Protein AF-A0A9D6VCH7-F1 (afdb_monomer_lite)

Structure (mmCIF, N/CA/C/O backbone):
data_AF-A0A9D6VCH7-F1
#
_entry.id   AF-A0A9D6VCH7-F1
#
loop_
_atom_site.group_PDB
_atom_site.id
_atom_site.type_symbol
_atom_site.label_atom_id
_atom_site.label_alt_id
_atom_site.label_comp_id
_atom_site.label_asym_id
_atom_site.label_entity_id
_atom_site.label_seq_id
_atom_site.pdbx_PDB_ins_code
_atom_site.Cartn_x
_atom_site.Cartn_y
_atom_site.Cartn_z
_atom_site.occupancy
_atom_site.B_iso_or_equiv
_atom_site.auth_seq_id
_atom_site.auth_comp_id
_atom_site.auth_asym_id
_atom_site.auth_atom_id
_atom_site.pdbx_PDB_model_num
ATOM 1 N N . GLY A 1 1 ? -9.502 7.936 11.067 1.00 78.12 1 GLY A N 1
ATOM 2 C CA . GLY A 1 1 ? -9.583 7.597 9.635 1.00 78.12 1 GLY A CA 1
ATOM 3 C C . GLY A 1 1 ? -8.310 6.911 9.184 1.00 78.12 1 GLY A C 1
ATOM 4 O O . GLY A 1 1 ? -7.308 6.988 9.895 1.00 78.12 1 GLY A O 1
ATOM 5 N N . ILE A 1 2 ? -8.365 6.227 8.045 1.00 84.00 2 ILE A N 1
ATOM 6 C CA . ILE A 1 2 ? -7.184 5.707 7.3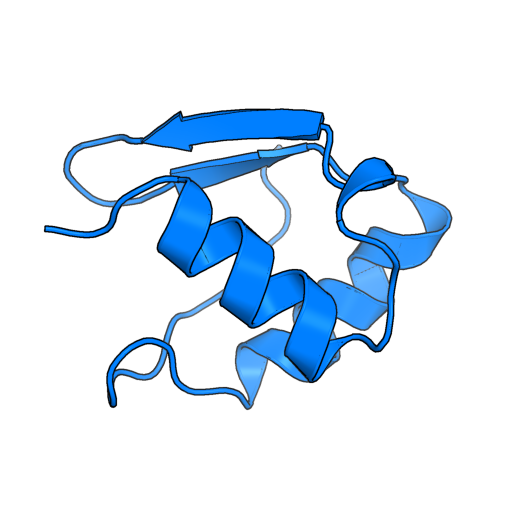45 1.00 84.00 2 ILE A CA 1
ATOM 7 C C . ILE A 1 2 ? -6.615 6.846 6.496 1.00 84.00 2 ILE A C 1
ATOM 9 O O . ILE A 1 2 ? -7.374 7.599 5.894 1.00 84.00 2 ILE A O 1
ATOM 13 N N . ARG A 1 3 ? -5.293 7.012 6.505 1.00 89.44 3 ARG A N 1
ATOM 14 C CA . ARG A 1 3 ? -4.570 7.949 5.637 1.00 89.44 3 ARG A CA 1
ATOM 15 C C . ARG A 1 3 ? -3.810 7.167 4.561 1.00 89.44 3 ARG A C 1
ATOM 17 O O . ARG A 1 3 ? -3.455 6.016 4.821 1.00 89.44 3 ARG A O 1
ATOM 24 N N . PRO A 1 4 ? -3.452 7.784 3.420 1.00 89.88 4 PRO A N 1
ATOM 25 C CA . PRO A 1 4 ? -2.693 7.097 2.374 1.00 89.88 4 PRO A CA 1
ATOM 26 C C . PRO A 1 4 ? -1.390 6.485 2.904 1.00 89.88 4 PRO A C 1
ATOM 28 O O . PRO A 1 4 ? -1.091 5.327 2.640 1.00 89.88 4 PRO A O 1
ATOM 31 N N . GLY A 1 5 ? -0.668 7.213 3.765 1.00 90.19 5 GLY A N 1
ATOM 32 C CA . GLY A 1 5 ? 0.564 6.719 4.390 1.00 90.19 5 GLY A CA 1
ATOM 33 C C . GLY A 1 5 ? 0.381 5.474 5.269 1.00 90.19 5 GLY A C 1
ATOM 34 O O . GLY A 1 5 ? 1.298 4.662 5.359 1.00 90.19 5 GLY A O 1
ATOM 35 N N . ASP A 1 6 ? -0.800 5.278 5.871 1.00 89.19 6 ASP A N 1
ATOM 36 C CA . ASP A 1 6 ? -1.092 4.055 6.630 1.00 89.19 6 ASP A CA 1
ATOM 37 C C . ASP A 1 6 ? -1.176 2.839 5.693 1.00 89.19 6 ASP A C 1
ATOM 39 O O . ASP A 1 6 ? -0.686 1.763 6.035 1.00 89.19 6 ASP A O 1
ATOM 43 N N . LEU A 1 7 ? -1.782 3.018 4.512 1.00 89.12 7 LEU A N 1
ATOM 44 C CA . LEU A 1 7 ? -1.898 1.978 3.487 1.00 89.12 7 LEU A CA 1
ATOM 45 C C . LEU A 1 7 ? -0.534 1.676 2.869 1.00 89.12 7 LEU A C 1
ATOM 47 O O . LEU A 1 7 ? -0.137 0.515 2.829 1.00 89.12 7 LEU A O 1
ATOM 51 N N . VAL A 1 8 ? 0.219 2.711 2.481 1.00 91.94 8 VAL A N 1
ATOM 52 C CA . VAL A 1 8 ? 1.586 2.569 1.951 1.00 91.94 8 VAL A CA 1
ATOM 53 C C . VAL A 1 8 ? 2.456 1.778 2.921 1.00 91.94 8 VAL A C 1
ATOM 55 O O . VAL A 1 8 ? 3.072 0.789 2.530 1.00 91.94 8 VAL A O 1
ATOM 58 N N . GLY A 1 9 ? 2.475 2.178 4.195 1.00 90.31 9 GLY A N 1
ATOM 59 C CA . GLY A 1 9 ? 3.276 1.513 5.217 1.00 90.31 9 GLY A CA 1
ATOM 60 C C . GLY A 1 9 ? 2.854 0.062 5.437 1.00 90.31 9 GLY A C 1
ATOM 61 O O . GLY A 1 9 ? 3.712 -0.814 5.506 1.00 90.31 9 GLY A O 1
ATOM 62 N N . ALA A 1 10 ? 1.550 -0.216 5.510 1.00 89.12 10 ALA A N 1
ATOM 63 C CA . ALA A 1 10 ? 1.052 -1.579 5.676 1.00 89.12 10 ALA A CA 1
ATOM 64 C C . ALA A 1 10 ? 1.447 -2.483 4.497 1.00 89.12 10 ALA A C 1
ATOM 66 O O . ALA A 1 10 ? 2.005 -3.556 4.713 1.00 89.12 10 ALA A O 1
ATOM 67 N N . ILE A 1 11 ? 1.218 -2.035 3.260 1.00 89.62 11 ILE A N 1
ATOM 68 C CA . ILE A 1 11 ? 1.521 -2.808 2.048 1.00 89.62 11 ILE A CA 1
ATOM 69 C C . ILE A 1 11 ? 3.035 -3.026 1.916 1.00 89.62 11 ILE A C 1
ATOM 71 O O . ILE A 1 11 ? 3.481 -4.160 1.736 1.00 89.62 11 ILE A O 1
ATOM 75 N N . ALA A 1 12 ? 3.836 -1.965 2.055 1.00 91.44 12 ALA A N 1
ATOM 76 C CA . ALA A 1 12 ? 5.292 -2.041 1.935 1.00 91.44 12 ALA A CA 1
ATOM 77 C C . ALA A 1 12 ? 5.908 -2.980 2.987 1.00 91.44 12 ALA A C 1
ATOM 79 O O . ALA A 1 12 ? 6.743 -3.827 2.658 1.00 91.44 12 ALA A O 1
ATOM 80 N N . ASN A 1 13 ? 5.456 -2.881 4.243 1.00 89.62 13 ASN A N 1
ATOM 81 C CA . ASN A 1 13 ? 5.980 -3.694 5.341 1.00 89.62 13 ASN A CA 1
ATOM 82 C C . ASN A 1 13 ? 5.596 -5.172 5.232 1.00 89.62 13 ASN A C 1
ATOM 84 O O . ASN A 1 13 ? 6.441 -6.029 5.521 1.00 89.62 13 ASN A O 1
ATOM 88 N N . GLU A 1 14 ? 4.357 -5.457 4.824 1.00 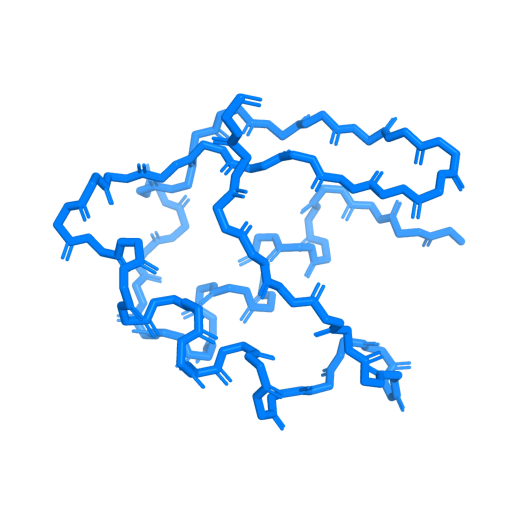88.00 14 GLU A N 1
ATOM 89 C CA . GLU A 1 14 ? 3.827 -6.819 4.738 1.00 88.00 14 GLU A CA 1
ATOM 90 C C . GLU A 1 14 ? 4.392 -7.561 3.522 1.00 88.00 14 GLU A C 1
ATOM 92 O O . GLU A 1 14 ? 4.810 -8.713 3.610 1.00 88.00 14 GLU A O 1
ATOM 97 N N . VAL A 1 15 ? 4.480 -6.875 2.381 1.00 86.44 15 VAL A N 1
ATOM 98 C CA . VAL A 1 15 ? 4.882 -7.481 1.104 1.00 86.44 15 VAL A CA 1
ATOM 99 C C . VAL A 1 15 ? 6.389 -7.344 0.862 1.00 86.44 15 VAL A C 1
ATOM 101 O O . VAL A 1 15 ? 6.928 -7.930 -0.077 1.00 86.44 15 VAL A O 1
ATOM 104 N N . LYS A 1 16 ? 7.119 -6.647 1.743 1.00 88.62 16 LYS A N 1
ATOM 105 C CA . LYS A 1 16 ? 8.566 -6.394 1.613 1.00 88.62 16 LYS A CA 1
ATOM 106 C C . LYS A 1 16 ? 8.909 -5.765 0.262 1.00 88.62 16 LYS A C 1
ATOM 108 O O . LYS A 1 16 ? 9.823 -6.208 -0.428 1.00 88.62 16 LYS A O 1
ATOM 113 N N . VAL A 1 17 ? 8.133 -4.757 -0.124 1.00 88.44 17 VAL A N 1
ATOM 114 C CA . VAL A 1 17 ? 8.337 -3.982 -1.354 1.00 88.44 17 VAL A CA 1
ATOM 115 C C . VAL A 1 17 ? 8.635 -2.535 -1.003 1.00 88.44 17 VAL A C 1
ATOM 117 O O . VAL A 1 17 ? 8.234 -2.046 0.051 1.00 88.44 17 VAL A O 1
ATOM 120 N N . ASN A 1 18 ? 9.358 -1.851 -1.883 1.00 90.19 18 ASN A N 1
ATOM 121 C CA . ASN A 1 18 ? 9.597 -0.424 -1.727 1.00 90.19 18 ASN A CA 1
ATOM 122 C C . ASN A 1 18 ? 8.282 0.338 -1.959 1.00 90.19 18 ASN A C 1
ATOM 124 O O . ASN A 1 18 ? 7.510 -0.013 -2.846 1.00 90.19 18 ASN A O 1
ATOM 128 N N . SER A 1 19 ? 8.012 1.369 -1.160 1.00 87.81 19 SER A N 1
ATOM 129 C CA . SER A 1 19 ? 6.804 2.191 -1.284 1.00 87.81 19 SER A CA 1
ATOM 130 C C . SER A 1 19 ? 6.666 2.863 -2.651 1.00 87.81 19 SER A C 1
ATOM 132 O O . SER A 1 19 ? 5.551 3.178 -3.043 1.00 87.81 19 SER A O 1
ATOM 134 N N . ASN A 1 20 ? 7.761 3.043 -3.394 1.00 90.12 20 ASN A N 1
ATOM 135 C CA . ASN A 1 20 ? 7.745 3.604 -4.745 1.00 90.12 20 ASN A CA 1
ATOM 136 C C . ASN A 1 20 ? 7.002 2.744 -5.782 1.00 90.12 20 ASN A C 1
ATOM 138 O O . ASN A 1 20 ? 6.671 3.255 -6.846 1.00 90.12 20 ASN A O 1
ATOM 142 N N . VAL A 1 21 ? 6.759 1.458 -5.502 1.00 90.19 21 VAL A N 1
ATOM 143 C CA . VAL A 1 21 ? 5.966 0.592 -6.391 1.00 90.19 21 VAL A CA 1
ATOM 144 C C . VAL A 1 21 ? 4.466 0.788 -6.190 1.00 90.19 21 VAL A C 1
ATOM 146 O O . VAL A 1 21 ? 3.678 0.295 -6.989 1.00 90.19 21 VAL A O 1
ATOM 149 N N . ILE A 1 22 ? 4.070 1.454 -5.105 1.00 91.44 22 ILE A N 1
ATOM 150 C CA . ILE A 1 22 ? 2.677 1.756 -4.801 1.00 91.44 22 ILE A CA 1
ATOM 151 C C . ILE A 1 22 ? 2.332 3.052 -5.532 1.00 91.44 22 ILE A C 1
ATOM 153 O O . ILE A 1 22 ? 2.970 4.081 -5.313 1.00 91.44 22 ILE A O 1
ATOM 157 N N . GLY A 1 23 ? 1.361 2.964 -6.434 1.00 91.94 23 GLY A N 1
ATOM 158 C CA . GLY A 1 23 ? 0.924 4.058 -7.288 1.00 91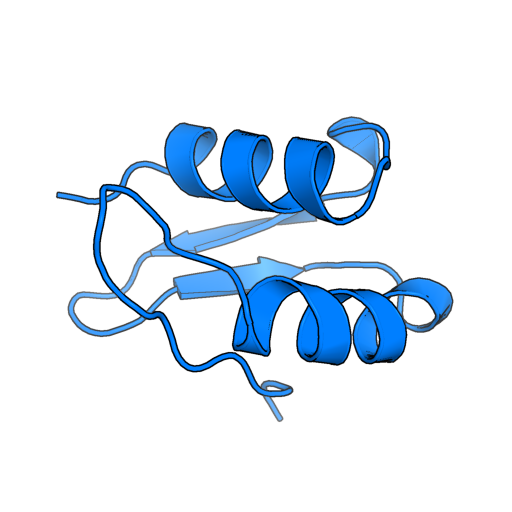.94 23 GLY A CA 1
ATOM 159 C C . GLY A 1 23 ? -0.104 4.959 -6.611 1.00 91.94 23 GLY A C 1
ATOM 160 O O . GLY A 1 23 ? 0.009 5.300 -5.431 1.00 91.94 23 GLY A O 1
ATOM 161 N N . ALA A 1 24 ? -1.110 5.364 -7.386 1.00 93.44 24 ALA A N 1
ATOM 162 C CA . ALA A 1 24 ? -2.201 6.185 -6.890 1.00 93.44 24 ALA A CA 1
ATOM 163 C C . ALA A 1 24 ? -2.965 5.474 -5.763 1.00 93.44 24 ALA A C 1
ATOM 165 O O . ALA A 1 24 ? -3.115 4.249 -5.747 1.00 93.44 24 ALA A O 1
ATOM 166 N N . ILE A 1 25 ? -3.427 6.270 -4.800 1.00 93.31 25 ILE A N 1
ATOM 167 C CA . ILE A 1 25 ? -4.251 5.809 -3.687 1.00 93.31 25 ILE A CA 1
ATOM 168 C C . ILE A 1 25 ? -5.489 6.683 -3.638 1.00 93.31 25 ILE A C 1
ATOM 170 O O . ILE A 1 25 ? -5.393 7.887 -3.394 1.00 93.31 25 ILE A O 1
ATOM 174 N N . GLU A 1 26 ? -6.641 6.053 -3.797 1.00 93.25 26 GLU A N 1
ATOM 175 C CA . GLU A 1 26 ? -7.945 6.689 -3.669 1.00 93.25 26 GLU A CA 1
ATOM 176 C C . GLU A 1 26 ? -8.597 6.203 -2.377 1.00 93.25 26 GLU A C 1
ATOM 178 O O . GLU A 1 26 ? -8.645 5.002 -2.094 1.00 93.25 26 GLU A O 1
ATOM 183 N N . ILE A 1 27 ? -9.055 7.140 -1.547 1.00 91.12 27 ILE A N 1
ATOM 184 C CA . ILE A 1 27 ? -9.702 6.836 -0.271 1.00 91.12 27 ILE A CA 1
ATOM 185 C C . ILE A 1 27 ? -11.168 7.211 -0.384 1.00 91.12 27 ILE A C 1
ATOM 187 O O . ILE A 1 27 ? -11.506 8.390 -0.423 1.00 91.12 27 ILE A O 1
ATOM 191 N N . GLU A 1 28 ? -12.011 6.189 -0.346 1.00 91.50 28 GLU A N 1
ATOM 192 C CA . GLU A 1 28 ? -13.459 6.304 -0.281 1.00 91.50 28 GLU A CA 1
ATOM 193 C C . GLU A 1 28 ? -13.943 6.123 1.163 1.00 91.50 28 GLU A C 1
ATOM 195 O O . GLU A 1 28 ? -13.235 5.599 2.031 1.00 91.50 28 GLU A O 1
ATOM 200 N N . ASP A 1 29 ? -15.199 6.479 1.427 1.00 88.44 29 ASP A N 1
ATOM 201 C CA . ASP A 1 29 ? -15.792 6.378 2.768 1.00 88.44 29 ASP A CA 1
ATOM 202 C C . ASP A 1 29 ? -15.750 4.953 3.351 1.00 88.44 29 ASP A C 1
ATOM 204 O O . ASP A 1 29 ? -15.704 4.762 4.570 1.00 88.44 29 ASP A O 1
ATOM 208 N N . ARG A 1 30 ? -15.800 3.933 2.482 1.00 88.62 30 ARG A N 1
ATOM 209 C CA . ARG A 1 30 ? -15.924 2.517 2.878 1.00 88.62 30 ARG A CA 1
ATOM 210 C C . ARG A 1 30 ? -14.747 1.639 2.471 1.00 88.62 30 ARG A C 1
ATOM 212 O O . ARG A 1 30 ? -14.606 0.546 3.016 1.00 88.62 30 ARG A O 1
ATOM 219 N N . PHE A 1 31 ? -13.942 2.067 1.509 1.00 90.62 31 PHE A N 1
ATOM 220 C CA . PHE A 1 31 ? -12.828 1.285 0.985 1.00 90.62 31 PHE A CA 1
ATOM 221 C C . PHE A 1 31 ? -11.730 2.208 0.461 1.00 90.62 31 PHE A C 1
ATOM 223 O O . PHE A 1 31 ? -11.851 3.427 0.479 1.00 90.62 31 PHE A O 1
ATOM 230 N N . SER A 1 32 ? -10.620 1.630 0.032 1.00 91.44 32 SER A N 1
ATOM 231 C CA . SER A 1 32 ? -9.567 2.382 -0.640 1.00 91.44 32 SER A CA 1
ATOM 232 C C . SER A 1 32 ? -9.087 1.574 -1.831 1.00 91.44 32 SER A C 1
ATOM 234 O O . SER A 1 32 ? -9.034 0.343 -1.754 1.00 91.44 32 SER A O 1
ATOM 236 N N . ILE A 1 33 ? -8.773 2.263 -2.919 1.00 94.19 33 ILE A N 1
ATOM 237 C CA . ILE A 1 33 ? -8.176 1.679 -4.117 1.00 94.19 33 ILE A CA 1
ATOM 238 C C . ILE A 1 33 ? -6.699 2.051 -4.100 1.00 94.19 33 ILE A C 1
ATOM 240 O O . ILE A 1 33 ? -6.333 3.167 -3.733 1.00 94.19 33 ILE A O 1
ATOM 244 N N . VAL A 1 34 ? -5.851 1.084 -4.429 1.00 93.50 34 VAL A N 1
ATOM 245 C CA . VAL A 1 34 ? -4.404 1.264 -4.473 1.00 93.50 34 VAL A CA 1
ATOM 246 C C . VAL A 1 34 ? -3.884 0.631 -5.749 1.00 93.50 34 VAL A C 1
ATOM 248 O O . VAL A 1 34 ? -4.046 -0.576 -5.943 1.00 93.50 34 VAL A O 1
ATOM 251 N N . ASP A 1 35 ? -3.229 1.435 -6.576 1.00 94.25 35 ASP A N 1
ATOM 252 C CA . ASP A 1 35 ? -2.584 0.951 -7.788 1.00 94.25 35 ASP A CA 1
ATOM 253 C C . ASP A 1 35 ? -1.263 0.269 -7.457 1.00 94.25 35 ASP A C 1
ATOM 255 O O . ASP A 1 35 ? -0.420 0.795 -6.724 1.00 94.25 35 ASP A O 1
ATOM 259 N N . VAL A 1 36 ? -1.076 -0.921 -8.019 1.00 93.31 36 VAL A N 1
ATOM 260 C CA . VAL A 1 36 ? 0.128 -1.733 -7.844 1.00 93.31 36 VAL A CA 1
ATOM 261 C C . VAL A 1 36 ? 0.444 -2.481 -9.140 1.00 93.31 36 VAL A C 1
ATOM 263 O O . VAL A 1 36 ? -0.468 -2.775 -9.914 1.00 93.31 36 VAL A O 1
ATOM 266 N N . PRO A 1 37 ? 1.714 -2.843 -9.385 1.00 93.38 37 PRO A N 1
ATOM 267 C CA . PRO A 1 37 ? 2.078 -3.686 -10.513 1.00 93.38 37 PRO A CA 1
ATOM 268 C C . PRO A 1 37 ? 1.311 -5.010 -10.496 1.00 93.38 37 PRO A C 1
ATOM 270 O O . PRO A 1 37 ? 1.236 -5.680 -9.462 1.00 93.38 37 PRO A O 1
ATOM 273 N N . GLU A 1 38 ? 0.809 -5.426 -11.658 1.00 92.31 38 GLU A N 1
ATOM 274 C CA . GLU A 1 38 ? 0.049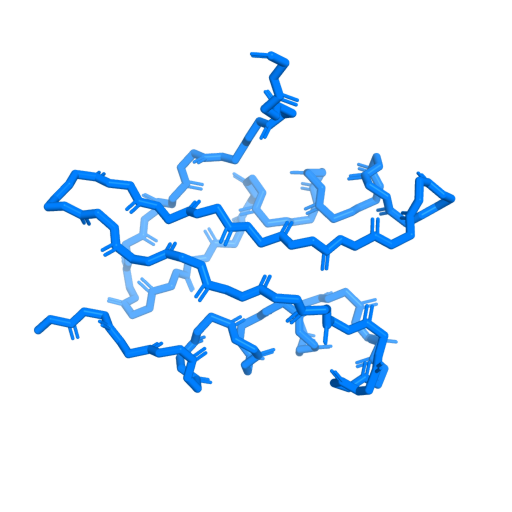 -6.674 -11.808 1.00 92.31 38 GLU A CA 1
ATOM 275 C C . GLU A 1 38 ? 0.840 -7.894 -11.309 1.00 92.31 38 GLU A C 1
ATOM 277 O O . GLU A 1 38 ? 0.297 -8.757 -10.618 1.00 92.31 38 GLU A O 1
ATOM 282 N N . SER A 1 39 ? 2.156 -7.910 -11.545 1.00 92.81 39 SER A N 1
ATOM 283 C CA . SER A 1 39 ? 3.072 -8.954 -11.070 1.00 92.81 39 SER A CA 1
ATOM 284 C C . SER A 1 39 ? 3.123 -9.098 -9.542 1.00 92.81 39 SER A C 1
ATOM 286 O O . SER A 1 39 ? 3.487 -10.159 -9.035 1.00 92.81 39 SER A O 1
ATOM 288 N N . LEU A 1 40 ? 2.750 -8.053 -8.795 1.00 91.62 40 LEU A N 1
ATOM 289 C CA . LEU A 1 40 ? 2.706 -8.052 -7.333 1.00 91.62 40 LEU A CA 1
ATOM 290 C C . LEU A 1 40 ? 1.294 -8.267 -6.781 1.00 91.62 40 LEU A C 1
ATOM 292 O O . LEU A 1 40 ? 1.163 -8.663 -5.623 1.00 91.62 40 LEU A O 1
ATOM 296 N N . ALA A 1 41 ? 0.247 -8.051 -7.580 1.00 91.44 41 ALA A N 1
ATOM 297 C CA . ALA A 1 41 ? -1.136 -8.017 -7.112 1.00 91.44 41 ALA A CA 1
ATOM 298 C C . ALA A 1 41 ? -1.552 -9.302 -6.374 1.00 91.44 41 ALA A C 1
ATOM 300 O O . ALA A 1 41 ? -2.065 -9.240 -5.257 1.00 91.44 41 ALA A O 1
ATOM 301 N N . ALA A 1 42 ? -1.257 -10.476 -6.944 1.00 91.50 42 ALA A N 1
ATOM 302 C CA . ALA A 1 42 ? -1.585 -11.761 -6.320 1.00 91.50 42 ALA A CA 1
ATOM 303 C C . ALA A 1 42 ? -0.889 -11.948 -4.958 1.00 91.50 42 ALA A C 1
ATOM 305 O O . ALA A 1 42 ? -1.512 -12.374 -3.985 1.00 91.50 42 ALA A O 1
ATOM 306 N N . ARG A 1 43 ? 0.393 -11.570 -4.871 1.00 91.25 43 ARG A N 1
ATOM 307 C CA . ARG A 1 43 ? 1.188 -11.661 -3.638 1.00 91.25 43 ARG A CA 1
ATOM 308 C C . ARG A 1 43 ? 0.694 -10.682 -2.573 1.00 91.25 43 ARG A C 1
ATOM 310 O O . ARG A 1 43 ? 0.634 -11.036 -1.399 1.00 91.25 43 ARG A O 1
ATOM 317 N N . ILE A 1 44 ? 0.326 -9.470 -2.981 1.00 90.94 44 ILE A N 1
ATOM 318 C CA . ILE A 1 44 ? -0.245 -8.445 -2.102 1.00 90.94 44 ILE A CA 1
ATOM 319 C C . ILE A 1 44 ? -1.559 -8.940 -1.493 1.00 90.94 44 ILE A C 1
ATOM 321 O O . ILE A 1 44 ? -1.744 -8.826 -0.283 1.00 90.94 44 ILE A O 1
ATOM 325 N N . ILE A 1 45 ? -2.443 -9.529 -2.303 1.00 91.44 45 ILE A N 1
ATOM 326 C CA . ILE A 1 45 ? -3.741 -10.046 -1.847 1.00 91.44 45 ILE A CA 1
ATOM 327 C C . ILE A 1 45 ? -3.572 -11.177 -0.827 1.00 91.44 45 ILE A C 1
ATOM 329 O O . ILE A 1 45 ? -4.230 -11.149 0.214 1.00 91.44 45 ILE A O 1
ATOM 333 N N . ASP A 1 46 ? -2.689 -12.145 -1.089 1.00 90.44 46 ASP A N 1
ATOM 334 C CA . ASP A 1 46 ? -2.471 -13.270 -0.168 1.00 90.44 46 ASP A CA 1
ATOM 335 C C . ASP A 1 46 ? -1.904 -12.810 1.185 1.00 90.44 46 ASP A C 1
ATOM 337 O O . ASP A 1 46 ? -2.398 -13.212 2.242 1.00 90.44 46 ASP A O 1
ATOM 341 N N . LEU A 1 47 ? -0.905 -11.923 1.160 1.00 89.81 47 LEU A N 1
ATOM 342 C CA . LEU A 1 47 ? -0.245 -11.445 2.373 1.00 89.81 47 LEU A CA 1
ATOM 343 C C . LEU A 1 47 ? -1.141 -10.492 3.174 1.00 89.81 47 LEU A C 1
ATOM 345 O O . LEU A 1 47 ? -1.375 -10.708 4.365 1.00 89.81 47 LEU A O 1
ATOM 349 N N . LEU A 1 48 ? -1.731 -9.479 2.531 1.00 87.50 48 LEU A N 1
ATOM 350 C CA . LEU A 1 48 ? -2.598 -8.530 3.233 1.00 87.50 48 LEU A CA 1
ATOM 351 C C . LEU A 1 48 ? -3.917 -9.143 3.691 1.00 87.50 48 LEU A C 1
ATOM 353 O O . LEU A 1 48 ? -4.440 -8.721 4.720 1.00 87.50 48 LEU A O 1
ATOM 357 N N . GLY A 1 49 ? -4.436 -10.161 2.997 1.00 85.69 49 GLY A N 1
ATOM 358 C CA . GLY A 1 49 ? -5.629 -10.890 3.439 1.00 85.69 49 GLY A CA 1
ATOM 359 C C . GLY A 1 49 ? -5.459 -11.560 4.812 1.00 85.69 49 GLY A C 1
ATOM 360 O O . GLY A 1 49 ? -6.447 -11.847 5.501 1.00 85.69 49 GLY A O 1
ATOM 361 N N . ARG A 1 50 ? -4.207 -11.781 5.235 1.00 85.12 50 ARG A N 1
ATOM 362 C CA . ARG A 1 50 ? -3.830 -12.327 6.549 1.00 85.12 50 ARG A CA 1
ATOM 363 C C . ARG A 1 50 ? -3.399 -11.238 7.538 1.00 85.12 50 ARG A C 1
ATOM 365 O O . ARG A 1 50 ? -3.467 -11.463 8.748 1.00 85.12 50 ARG A O 1
ATOM 372 N N . ALA A 1 51 ? -2.999 -10.073 7.039 1.00 85.06 51 ALA A N 1
ATOM 373 C CA . ALA A 1 51 ? -2.501 -8.965 7.837 1.00 85.06 51 ALA A CA 1
ATOM 374 C C . ALA A 1 51 ? -3.613 -8.197 8.574 1.00 85.06 51 ALA A C 1
ATOM 376 O O . ALA A 1 51 ? -4.818 -8.344 8.336 1.00 85.06 51 ALA A O 1
ATOM 377 N N . ARG A 1 52 ? -3.186 -7.337 9.504 1.00 84.62 52 ARG A N 1
ATOM 378 C CA . ARG A 1 52 ? -4.054 -6.384 10.202 1.00 84.62 52 ARG A CA 1
ATOM 379 C C . ARG A 1 52 ? -3.533 -4.969 10.007 1.00 84.62 52 ARG A C 1
ATOM 381 O O . ARG A 1 52 ? -2.383 -4.687 10.322 1.00 84.62 52 ARG A O 1
ATOM 388 N N . ILE A 1 53 ? -4.406 -4.057 9.593 1.00 83.75 53 ILE A N 1
ATOM 389 C CA . ILE A 1 53 ? -4.094 -2.627 9.489 1.00 83.75 53 ILE A CA 1
ATOM 390 C C . ILE A 1 53 ? -4.724 -1.931 10.692 1.00 83.75 53 ILE A C 1
ATOM 392 O O . ILE A 1 53 ? -5.934 -2.016 10.904 1.00 83.75 53 ILE A O 1
ATOM 396 N N . LYS A 1 54 ? -3.898 -1.287 11.529 1.00 83.31 54 LYS A N 1
ATOM 397 C CA . LYS A 1 54 ? -4.332 -0.658 12.796 1.00 83.31 54 LYS A CA 1
ATOM 398 C C . LYS A 1 54 ? -5.185 -1.595 13.672 1.00 83.31 54 LYS A C 1
ATOM 400 O O . LYS A 1 54 ? -6.220 -1.204 14.206 1.00 83.31 54 LYS A O 1
ATOM 405 N N . GLY A 1 55 ? -4.773 -2.862 13.771 1.00 85.69 55 GLY A N 1
ATOM 406 C CA . GLY A 1 55 ? -5.448 -3.887 14.578 1.00 85.69 55 GLY A CA 1
ATOM 407 C C . GLY A 1 55 ? -6.725 -4.477 13.965 1.00 85.69 55 GLY A C 1
ATOM 408 O O . GLY A 1 55 ? -7.307 -5.387 14.550 1.00 85.69 55 GLY A O 1
ATOM 409 N N . ARG A 1 56 ? -7.154 -4.024 12.780 1.00 85.25 56 ARG A N 1
ATOM 410 C CA . ARG A 1 56 ? -8.355 -4.526 12.096 1.00 85.25 56 ARG A CA 1
A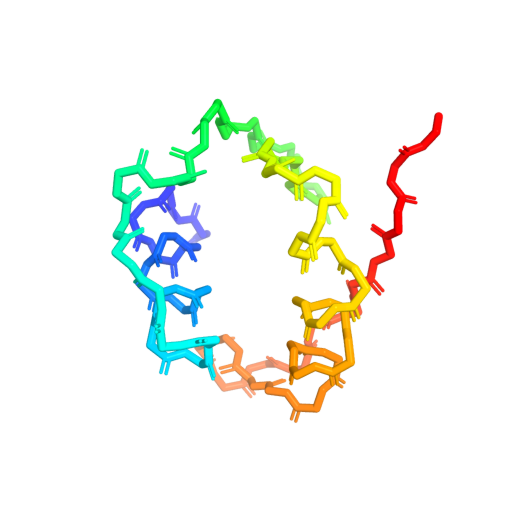TOM 411 C C . ARG A 1 56 ? -7.974 -5.438 10.937 1.00 85.25 56 ARG A C 1
ATOM 413 O O . ARG A 1 56 ? -7.043 -5.136 10.194 1.00 85.25 56 ARG A O 1
ATOM 420 N N . LYS A 1 57 ? -8.699 -6.549 10.777 1.00 86.25 57 LYS A N 1
ATOM 421 C CA . LYS A 1 57 ? -8.578 -7.398 9.585 1.00 86.25 57 LYS A CA 1
ATOM 422 C C . LYS A 1 57 ? -9.209 -6.655 8.411 1.00 86.25 57 LYS A C 1
ATOM 424 O O . LYS A 1 57 ? -10.349 -6.210 8.527 1.00 86.25 57 LYS A O 1
ATOM 429 N N . VAL A 1 58 ? -8.469 -6.512 7.318 1.00 83.88 58 VAL A N 1
ATOM 430 C CA . VAL A 1 58 ? -8.938 -5.799 6.127 1.00 83.88 58 VAL A CA 1
ATOM 431 C C . VAL A 1 58 ? -9.072 -6.808 4.991 1.00 83.88 58 VAL A C 1
ATOM 433 O O . VAL A 1 58 ? -8.079 -7.437 4.633 1.00 83.88 58 VAL A O 1
ATOM 436 N N . PRO A 1 59 ? -10.280 -7.024 4.444 1.00 88.31 59 PRO A N 1
ATOM 437 C CA . PRO A 1 59 ? -10.429 -7.841 3.251 1.00 88.31 59 PRO A CA 1
ATOM 438 C C . PRO A 1 59 ? -9.818 -7.101 2.059 1.00 88.31 59 PRO A C 1
ATOM 440 O O . PRO A 1 59 ? -10.119 -5.931 1.827 1.00 88.31 59 PRO A O 1
ATOM 443 N N . VAL A 1 60 ? -8.975 -7.793 1.297 1.00 91.19 60 VAL A N 1
ATOM 444 C CA . VAL A 1 60 ? -8.335 -7.259 0.091 1.00 91.19 60 VAL A CA 1
ATOM 445 C C . VAL A 1 60 ? -8.768 -8.102 -1.099 1.00 91.19 60 VAL A C 1
ATOM 447 O O . VAL A 1 60 ? -8.856 -9.326 -1.005 1.00 91.19 60 VAL A O 1
ATOM 450 N N . ARG A 1 61 ? -9.073 -7.442 -2.215 1.00 91.69 61 ARG A N 1
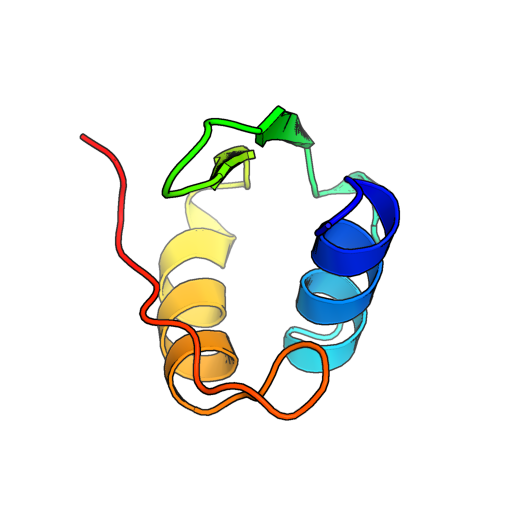ATOM 451 C CA . ARG A 1 61 ? -9.477 -8.076 -3.471 1.00 91.69 61 ARG A CA 1
ATOM 452 C C . ARG A 1 61 ? -8.999 -7.242 -4.649 1.00 91.69 61 ARG A C 1
ATOM 454 O O . ARG A 1 61 ? -8.773 -6.045 -4.492 1.00 91.69 61 ARG A O 1
ATOM 461 N N . LEU A 1 62 ? -8.931 -7.859 -5.826 1.00 91.06 62 LEU A N 1
ATOM 462 C CA . LEU A 1 62 ? -8.786 -7.104 -7.066 1.00 91.06 62 LEU A CA 1
ATOM 463 C C . LEU A 1 62 ? -10.007 -6.198 -7.258 1.00 91.06 62 LEU A C 1
ATOM 465 O O . LEU A 1 62 ? -11.158 -6.621 -7.073 1.00 91.06 62 LEU A O 1
ATOM 469 N N . PHE A 1 63 ? -9.730 -4.952 -7.617 1.00 88.19 63 PHE A N 1
ATOM 470 C CA . PHE A 1 63 ? -10.723 -4.029 -8.133 1.00 88.19 63 PHE A CA 1
ATOM 471 C C . PHE A 1 63 ? -10.804 -4.243 -9.651 1.00 88.19 63 PHE A C 1
ATOM 473 O O . PHE A 1 63 ? -9.772 -4.341 -10.310 1.00 88.19 63 PHE A O 1
ATOM 480 N N . ARG A 1 64 ? -12.017 -4.437 -10.169 1.00 77.25 64 ARG A N 1
ATOM 481 C CA . ARG A 1 64 ? -12.331 -4.599 -11.593 1.00 77.25 64 ARG A CA 1
ATOM 482 C C . ARG A 1 64 ? -13.387 -3.576 -11.956 1.00 77.25 64 ARG A C 1
ATOM 484 O O . ARG A 1 64 ? -14.231 -3.327 -11.063 1.00 77.25 64 ARG A O 1
#

Secondary structure (DSSP, 8-state):
---HHHHHHHHHHHHT--GGG---EEE-SS-EEE---HHHHHHHHHHHTT-EETTEE-------

Foldseek 3Di:
DDDPVLVLCQQCVQLVHDSVQWDDWADDPVDIDIDGDPVCQVVSQVRLCPDARVNHRDHDDDDD

Radius of gyration: 10.71 Å; chains: 1; bounding box: 26×21×26 Å

pLDDT: mean 89.26, std 3.48, range [77.25, 94.25]

Sequence (64 aa):
GIRPGDLVGAIANEVKVNSNVIGAIEIEDRFSIVDVPESLAARIIDLLGRARIKGRKVPVRLFR